Protein AF-A0A2V8P0B4-F1 (afdb_monomer_lite)

Foldseek 3Di:
DPVVVVVVVVVVVVVVVVVVCVVVVVVVVPDDPDPPDDDFDADPVGHGDPDDDDDPDDLDDPDDDPVCPVPPDDDPVVVVVSSVVSVVVVVD

Secondary structure (DSSP, 8-state):
--HHHHHHHHHHHHHHHHHHHHHHHHGGGPPPPPPP-----B-TTSSB---S------SS-SS--GGGTT-----HHHHHHHHHHHHHHHH-

Sequence (92 aa):
MNHRFLASIGALTVVSVVVLLTPVLISGQARSPTPKTWTVPRTPDGKPDLQGTWTNATVTPLERPRDLAAKEFFTEKEAAEFEKQAVYDANG

Structure (mmCIF, N/CA/C/O backbone):
data_AF-A0A2V8P0B4-F1
#
_entry.id   AF-A0A2V8P0B4-F1
#
loop_
_atom_site.group_PDB
_atom_site.id
_atom_site.type_symbol
_atom_site.label_atom_id
_atom_site.label_alt_id
_atom_site.label_comp_id
_atom_site.label_asym_id
_atom_site.label_entity_id
_atom_site.label_seq_id
_atom_site.pdbx_PDB_ins_code
_atom_site.Cartn_x
_atom_site.Cartn_y
_atom_site.Cartn_z
_atom_site.occupancy
_atom_site.B_iso_or_equiv
_atom_site.auth_seq_id
_atom_site.auth_comp_id
_atom_site.auth_asym_id
_atom_site.auth_atom_id
_atom_site.pdbx_PDB_model_num
ATOM 1 N N . MET A 1 1 ? 59.799 29.494 43.572 1.00 50.81 1 MET A N 1
ATOM 2 C CA . MET A 1 1 ? 59.884 29.639 42.102 1.00 50.81 1 MET A CA 1
ATOM 3 C C . MET A 1 1 ? 59.061 28.526 41.430 1.00 50.81 1 MET A C 1
ATOM 5 O O . MET A 1 1 ? 59.598 27.774 40.636 1.00 50.81 1 MET A O 1
ATOM 9 N N . ASN A 1 2 ? 57.779 28.330 41.790 1.00 54.59 2 ASN A N 1
ATOM 10 C CA . ASN A 1 2 ? 57.086 27.051 41.487 1.00 54.59 2 ASN A CA 1
ATOM 11 C C . ASN A 1 2 ? 55.678 27.250 40.882 1.00 54.59 2 ASN A C 1
ATOM 13 O O . ASN A 1 2 ? 55.060 26.308 40.412 1.00 54.59 2 ASN A O 1
ATOM 17 N N . HIS A 1 3 ? 55.175 28.486 40.853 1.00 41.50 3 HIS A N 1
ATOM 18 C CA . HIS A 1 3 ? 53.824 28.845 40.387 1.00 41.50 3 HIS A CA 1
ATOM 19 C C . HIS A 1 3 ? 53.811 29.154 38.881 1.00 41.50 3 HIS A C 1
ATOM 21 O O . HIS A 1 3 ? 52.828 28.910 38.192 1.00 41.50 3 HIS A O 1
ATOM 27 N N . ARG A 1 4 ? 54.946 29.630 38.352 1.00 56.91 4 ARG A N 1
ATOM 28 C CA . ARG A 1 4 ? 55.130 29.950 36.927 1.00 56.91 4 ARG A CA 1
ATOM 29 C C . ARG A 1 4 ? 55.219 28.694 36.052 1.00 56.91 4 ARG A C 1
ATOM 31 O O . ARG A 1 4 ? 54.790 28.738 34.909 1.00 56.91 4 ARG A O 1
ATOM 38 N N . PHE A 1 5 ? 55.732 27.593 36.611 1.00 50.94 5 PHE A N 1
ATOM 39 C CA . PHE A 1 5 ? 55.838 26.289 35.945 1.00 50.94 5 PHE A CA 1
ATOM 40 C C . PHE A 1 5 ? 54.504 25.531 35.903 1.00 50.94 5 PHE A C 1
ATOM 42 O O . PHE A 1 5 ? 54.203 24.872 34.915 1.00 50.94 5 PHE A O 1
ATOM 49 N N . LEU A 1 6 ? 53.675 25.651 36.944 1.00 54.53 6 LEU A N 1
ATOM 50 C CA . LEU A 1 6 ? 52.344 25.034 36.962 1.00 54.53 6 LEU A CA 1
ATOM 51 C C . LEU A 1 6 ? 51.360 25.774 36.039 1.00 54.53 6 LEU A C 1
ATOM 53 O O . LEU A 1 6 ? 50.548 25.140 35.369 1.00 54.53 6 LEU A O 1
ATOM 57 N N . ALA A 1 7 ? 51.482 27.101 35.936 1.00 57.97 7 ALA A N 1
ATOM 58 C CA . ALA A 1 7 ? 50.665 27.914 35.035 1.00 57.97 7 ALA A CA 1
ATOM 59 C C . ALA A 1 7 ? 50.954 27.647 33.542 1.00 57.97 7 ALA A C 1
ATOM 61 O O . ALA A 1 7 ? 50.029 27.627 32.733 1.00 57.97 7 ALA A O 1
ATOM 62 N N . SER A 1 8 ? 52.214 27.400 33.163 1.00 58.50 8 SER A N 1
ATOM 63 C CA . SER A 1 8 ? 52.595 27.120 31.770 1.00 58.50 8 SER A CA 1
ATOM 64 C C . SER A 1 8 ? 52.197 25.716 31.302 1.00 58.50 8 SER A C 1
ATOM 66 O O . SER A 1 8 ? 51.789 25.557 30.153 1.00 58.50 8 SER A O 1
ATOM 68 N N . ILE A 1 9 ? 52.237 24.713 32.187 1.00 60.94 9 ILE A N 1
ATOM 69 C CA . ILE A 1 9 ? 51.747 23.355 31.894 1.00 60.94 9 ILE A CA 1
ATOM 70 C C . ILE A 1 9 ? 50.222 23.362 31.713 1.00 60.94 9 ILE A C 1
ATOM 72 O O . ILE A 1 9 ? 49.724 22.773 30.758 1.00 60.94 9 ILE A O 1
ATOM 76 N N . GLY A 1 10 ? 49.484 24.085 32.565 1.00 61.66 10 GLY A N 1
ATOM 77 C CA . GLY A 1 10 ? 48.030 24.241 32.428 1.00 61.66 10 GLY A CA 1
ATOM 78 C C . GLY A 1 10 ? 47.605 24.966 31.145 1.00 61.66 10 GLY A C 1
ATOM 79 O O . GLY A 1 10 ? 46.595 24.620 30.541 1.00 61.66 10 GLY A O 1
ATOM 80 N N . ALA A 1 11 ? 48.392 25.937 30.677 1.00 62.50 11 ALA A N 1
ATOM 81 C CA . ALA A 1 11 ? 48.127 26.614 29.407 1.00 62.50 11 ALA A CA 1
ATOM 82 C C . ALA A 1 11 ? 48.378 25.699 28.190 1.00 62.50 11 ALA A C 1
ATOM 84 O O . ALA A 1 11 ? 47.597 25.705 27.239 1.00 62.50 11 ALA A O 1
ATOM 85 N N . LEU A 1 12 ? 49.428 24.870 28.229 1.00 61.94 12 LEU A N 1
ATOM 86 C CA . LEU A 1 12 ? 49.755 23.918 27.159 1.00 61.94 12 LEU A CA 1
ATOM 87 C C . LEU A 1 12 ? 48.734 22.777 27.037 1.00 61.94 12 LEU A C 1
ATOM 89 O O . LEU A 1 12 ? 48.428 22.349 25.921 1.00 61.94 12 LEU A O 1
ATOM 93 N N . THR A 1 13 ? 48.168 22.302 28.149 1.00 63.28 13 THR A N 1
ATOM 94 C CA . THR A 1 13 ? 47.124 21.266 28.122 1.00 63.28 13 THR A CA 1
ATOM 95 C C . THR A 1 13 ? 45.816 21.794 27.541 1.00 63.28 13 THR A C 1
ATOM 97 O O . THR A 1 13 ? 45.212 21.112 26.717 1.00 63.28 13 THR A O 1
ATOM 100 N N . VAL A 1 14 ? 45.414 23.024 27.873 1.00 66.31 14 VAL A N 1
ATOM 101 C CA . VAL A 1 14 ? 44.212 23.656 27.299 1.00 66.31 14 VAL A CA 1
ATOM 102 C C . VAL A 1 14 ? 44.355 23.854 25.789 1.00 66.31 14 VAL A C 1
ATOM 104 O O . VAL A 1 14 ? 43.445 23.505 25.041 1.00 66.31 14 VAL A O 1
ATOM 107 N N . VAL A 1 15 ? 45.511 24.330 25.314 1.00 68.75 15 VAL A N 1
ATOM 108 C CA . VAL A 1 15 ? 45.766 24.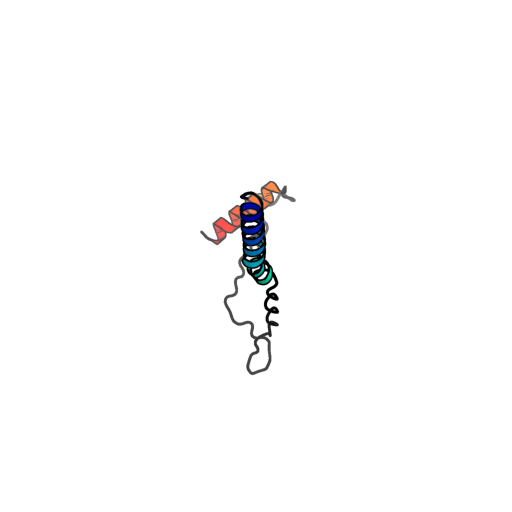480 23.869 1.00 68.75 15 VAL A CA 1
ATOM 109 C C . VAL A 1 15 ? 45.763 23.124 23.161 1.00 68.75 15 VAL A C 1
ATOM 111 O O . VAL A 1 15 ? 45.169 22.996 22.094 1.00 68.75 15 VAL A O 1
ATOM 114 N N . SER A 1 16 ? 46.353 22.093 23.769 1.00 64.56 16 SER A N 1
ATOM 115 C CA . SER A 1 16 ? 46.354 20.739 23.202 1.00 64.56 16 SER A CA 1
ATOM 116 C C . SER A 1 16 ? 44.938 20.166 23.106 1.00 64.56 16 SER A C 1
ATOM 118 O O . SER A 1 16 ? 44.567 19.629 22.069 1.00 64.56 16 SER A O 1
ATOM 120 N N . VAL A 1 17 ? 44.106 20.342 24.136 1.00 64.25 17 VAL A N 1
ATOM 121 C CA . VAL A 1 17 ? 42.699 19.907 24.122 1.00 64.25 17 VAL A CA 1
ATOM 122 C C . VAL A 1 17 ? 41.904 20.630 23.032 1.00 64.25 17 VAL A C 1
ATOM 124 O O . VAL A 1 17 ? 41.164 19.985 22.293 1.00 64.25 17 VAL A O 1
ATOM 127 N N . VAL A 1 18 ? 42.099 21.941 22.865 1.00 63.22 18 VAL A N 1
ATOM 128 C CA . VAL A 1 18 ? 41.445 22.714 21.796 1.00 63.22 18 VAL A CA 1
ATOM 129 C C . VAL A 1 18 ? 41.887 22.235 20.410 1.00 63.22 18 VAL A C 1
ATOM 131 O O . VAL A 1 18 ? 41.040 22.044 19.542 1.00 63.22 18 VAL A O 1
ATOM 134 N N . VAL A 1 19 ? 43.182 21.970 20.204 1.00 63.97 19 VAL A N 1
ATOM 135 C CA . VAL A 1 19 ? 43.713 21.450 18.932 1.00 63.97 19 VAL A CA 1
ATOM 136 C C . VAL A 1 19 ? 43.181 20.044 18.636 1.00 63.97 19 VAL A C 1
ATOM 138 O O . VAL A 1 19 ? 42.748 19.792 17.511 1.00 63.97 19 VAL A O 1
ATOM 141 N N . LEU A 1 20 ? 43.119 19.150 19.629 1.00 61.75 20 LEU A N 1
ATOM 142 C CA . LEU A 1 20 ? 42.573 17.797 19.459 1.00 61.75 20 LEU A CA 1
ATOM 143 C C . LEU A 1 20 ? 41.051 17.765 19.224 1.00 61.75 20 LEU A C 1
ATOM 145 O O . LEU A 1 20 ? 40.550 16.779 18.688 1.00 61.75 20 LEU A O 1
ATOM 149 N N . LEU A 1 21 ? 40.315 18.825 19.575 1.00 59.25 21 LEU A N 1
ATOM 150 C CA . LEU A 1 21 ? 38.869 18.942 19.334 1.00 59.25 21 LEU A CA 1
ATOM 151 C C . LEU A 1 21 ? 38.514 19.491 17.939 1.00 59.25 21 LEU A C 1
ATOM 153 O O . LEU A 1 21 ? 37.369 19.360 17.504 1.00 59.25 21 LEU A O 1
ATOM 157 N N . THR A 1 22 ? 39.474 20.054 17.199 1.00 57.88 22 THR A N 1
ATOM 158 C CA . THR A 1 22 ? 39.233 20.594 15.846 1.00 57.88 22 THR A CA 1
ATOM 159 C C . THR A 1 22 ? 38.782 19.578 14.775 1.00 57.88 22 THR A C 1
ATOM 161 O O . THR A 1 22 ? 3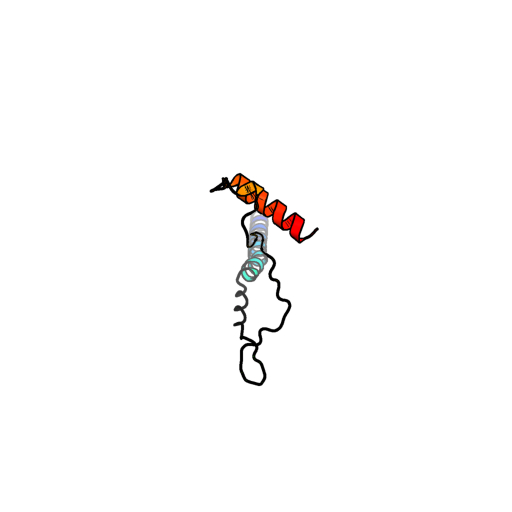7.899 19.940 13.992 1.00 57.88 22 THR A O 1
ATOM 164 N N . PRO A 1 23 ? 39.265 18.315 14.704 1.00 58.78 23 PRO A N 1
ATOM 165 C CA . PRO A 1 23 ? 38.837 17.390 13.647 1.00 58.78 23 PRO A CA 1
ATOM 166 C C . PRO A 1 23 ? 37.385 16.897 13.797 1.00 58.78 23 PRO A C 1
ATOM 168 O O . PRO A 1 23 ? 36.778 16.476 12.810 1.00 58.78 23 PRO A O 1
ATOM 171 N N . VAL A 1 24 ? 36.787 16.991 14.994 1.00 58.41 24 VAL A N 1
ATOM 172 C CA . VAL A 1 24 ? 35.390 16.576 15.241 1.00 58.41 24 VAL A CA 1
ATOM 173 C C . VAL A 1 24 ? 34.399 17.468 14.482 1.00 58.41 24 VAL A C 1
ATOM 175 O O . VAL A 1 24 ? 33.377 16.988 13.996 1.00 58.41 24 VAL A O 1
ATOM 178 N N . LEU A 1 25 ? 34.725 18.750 14.296 1.00 56.47 25 LEU A N 1
ATOM 179 C CA . LEU A 1 25 ? 33.841 19.722 13.642 1.00 56.47 25 LEU A CA 1
ATOM 180 C C . LEU A 1 25 ? 33.786 19.569 12.111 1.00 56.47 25 LEU A C 1
ATOM 182 O O . LEU A 1 25 ? 32.818 19.997 11.485 1.00 56.47 25 LEU A O 1
ATOM 186 N N . ILE A 1 26 ? 34.786 18.928 11.500 1.00 57.97 26 ILE A N 1
ATOM 187 C CA . ILE A 1 26 ? 34.874 18.766 10.038 1.00 57.97 26 ILE A CA 1
ATOM 188 C C . ILE A 1 26 ? 33.998 17.599 9.553 1.00 57.97 26 ILE A C 1
ATOM 190 O O . ILE A 1 26 ? 33.438 17.652 8.459 1.00 57.97 26 ILE A O 1
ATOM 194 N N . SER A 1 27 ? 33.795 16.576 10.389 1.00 62.25 27 SER A N 1
ATOM 195 C CA . SER A 1 27 ? 33.016 15.380 10.023 1.00 62.25 27 SER A CA 1
ATOM 196 C C . SER A 1 27 ? 31.514 15.658 9.842 1.00 62.25 27 SER A C 1
ATOM 198 O O . SER A 1 27 ? 30.842 14.930 9.117 1.00 62.25 27 SER A O 1
ATOM 200 N N . GLY A 1 28 ? 30.984 16.729 10.449 1.00 59.22 28 GLY A N 1
ATOM 201 C CA . GLY A 1 28 ? 29.584 17.155 10.295 1.00 59.22 28 GLY A CA 1
ATOM 202 C C . GLY A 1 28 ? 29.317 18.076 9.097 1.00 59.22 28 GLY A C 1
ATOM 203 O O . GLY A 1 28 ? 28.163 18.350 8.786 1.00 59.22 28 GLY A O 1
ATOM 204 N N . GLN A 1 29 ? 30.367 18.556 8.421 1.00 67.19 29 GLN A N 1
ATOM 205 C CA . GLN A 1 29 ? 30.282 19.459 7.261 1.00 67.19 29 GLN A CA 1
ATOM 206 C C . GLN A 1 29 ? 30.419 18.705 5.927 1.00 67.19 29 GLN A C 1
ATOM 208 O O . GLN A 1 29 ? 30.540 19.323 4.867 1.00 67.19 29 GLN A O 1
ATOM 213 N N . ALA A 1 30 ? 30.418 17.367 5.955 1.00 69.00 30 ALA A N 1
ATOM 214 C CA . ALA A 1 30 ? 30.437 16.569 4.740 1.00 69.00 30 ALA A CA 1
ATOM 215 C C . ALA A 1 30 ? 29.204 16.917 3.895 1.00 69.00 30 ALA A C 1
ATOM 217 O O . ALA A 1 30 ? 28.063 16.725 4.319 1.00 69.00 30 ALA A O 1
ATOM 218 N N . ARG A 1 31 ? 29.447 17.456 2.694 1.00 70.19 31 ARG A N 1
ATOM 219 C CA . ARG A 1 31 ? 28.404 17.735 1.706 1.00 70.19 31 ARG A CA 1
ATOM 220 C C . ARG A 1 31 ? 27.589 16.459 1.532 1.00 70.19 31 ARG A C 1
ATOM 222 O O . ARG A 1 31 ? 28.148 15.434 1.139 1.00 70.19 31 ARG A O 1
ATOM 229 N N . SER A 1 32 ? 26.292 16.516 1.836 1.00 72.94 32 SER A N 1
ATOM 230 C CA . SER A 1 32 ? 25.408 15.385 1.576 1.00 72.94 32 SER A CA 1
ATOM 231 C C . SER A 1 32 ? 25.579 14.989 0.109 1.00 72.94 32 SER A C 1
ATOM 233 O O . SER A 1 32 ? 25.633 15.886 -0.745 1.00 72.94 32 SER A O 1
ATOM 235 N N . PRO A 1 33 ? 25.732 13.690 -0.201 1.00 75.25 33 PRO A N 1
ATOM 236 C CA . PRO A 1 33 ? 25.848 13.254 -1.581 1.00 75.25 33 PRO A CA 1
ATOM 237 C C . PRO A 1 33 ? 24.669 13.841 -2.349 1.00 75.25 33 PRO A C 1
ATOM 239 O O . PRO A 1 33 ? 23.521 13.714 -1.919 1.00 75.25 33 PRO A O 1
ATOM 242 N N . THR A 1 34 ? 24.953 14.544 -3.448 1.00 76.38 34 THR A N 1
ATOM 243 C CA . THR A 1 34 ? 23.896 15.050 -4.321 1.00 76.38 34 THR A CA 1
ATOM 244 C C . THR A 1 34 ? 23.011 13.866 -4.691 1.00 76.38 34 THR A C 1
ATOM 246 O O . THR A 1 34 ? 23.552 12.856 -5.162 1.00 76.38 34 THR A O 1
ATOM 249 N N . PRO A 1 35 ? 21.689 13.937 -4.444 1.00 79.12 35 PRO A N 1
ATOM 250 C CA . PRO A 1 35 ? 20.805 12.838 -4.781 1.00 79.12 35 PRO A CA 1
ATOM 251 C C . PRO A 1 35 ? 20.985 12.543 -6.265 1.00 79.12 35 PRO A C 1
ATOM 253 O O . PRO A 1 35 ? 20.957 13.453 -7.097 1.00 79.12 35 PRO A O 1
ATOM 256 N N . LYS A 1 36 ? 21.254 11.276 -6.592 1.00 81.50 36 LYS A N 1
ATOM 257 C CA . LYS A 1 36 ? 21.368 10.855 -7.987 1.00 81.50 36 LYS A CA 1
ATOM 258 C C . LYS A 1 36 ? 20.054 11.216 -8.673 1.00 81.50 36 LYS A C 1
ATOM 260 O O . LYS A 1 36 ? 18.992 10.809 -8.206 1.00 81.50 36 LYS A O 1
ATOM 265 N N . THR A 1 37 ? 20.125 11.978 -9.759 1.00 84.81 37 THR A N 1
ATOM 266 C CA . THR A 1 37 ? 18.949 12.271 -10.577 1.00 84.81 37 THR A CA 1
ATOM 267 C C . THR A 1 37 ? 18.441 10.956 -11.157 1.00 84.81 37 THR A C 1
ATOM 269 O O . THR A 1 37 ? 19.108 10.331 -11.983 1.00 84.81 37 THR A O 1
ATOM 272 N N . TRP A 1 38 ? 17.283 10.501 -10.681 1.00 85.94 38 TRP A N 1
ATOM 273 C CA . TRP A 1 38 ? 16.644 9.297 -11.196 1.00 85.94 38 TRP A CA 1
ATOM 274 C C . TRP A 1 38 ? 16.291 9.491 -12.673 1.00 85.94 38 TRP A C 1
ATOM 276 O O . TRP A 1 38 ? 15.666 10.485 -13.041 1.00 85.94 38 TRP A O 1
ATOM 286 N N . THR A 1 39 ? 16.690 8.539 -13.515 1.00 89.62 39 THR A N 1
ATOM 287 C CA . THR A 1 39 ? 16.352 8.524 -14.942 1.00 89.62 39 THR A CA 1
ATOM 288 C C . THR A 1 39 ? 15.414 7.357 -15.206 1.00 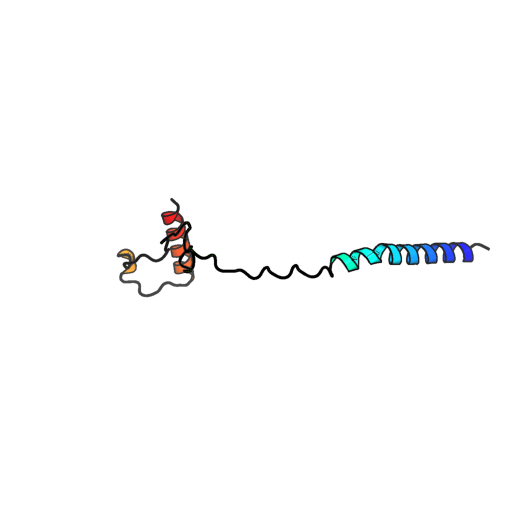89.62 39 THR A C 1
ATOM 290 O O . THR A 1 39 ? 15.707 6.234 -14.806 1.00 89.62 39 THR A O 1
ATOM 293 N N . VAL A 1 40 ? 14.287 7.625 -15.869 1.00 91.44 40 VAL A N 1
ATOM 294 C CA . VAL A 1 40 ? 13.283 6.606 -16.210 1.00 91.44 40 VAL A CA 1
ATOM 295 C C . VAL A 1 40 ? 13.900 5.602 -17.194 1.00 91.44 40 VAL A C 1
ATOM 297 O O . VAL A 1 40 ? 14.289 6.028 -18.288 1.00 91.44 40 VAL A O 1
ATOM 300 N N . PRO A 1 41 ? 14.003 4.305 -16.842 1.00 93.81 41 PRO A N 1
ATOM 301 C CA . PRO A 1 41 ? 14.469 3.280 -17.769 1.00 93.81 41 PRO A CA 1
ATOM 302 C C . PRO A 1 41 ? 13.528 3.195 -18.973 1.00 93.81 41 PRO A C 1
ATOM 304 O O . PRO A 1 41 ? 12.333 3.479 -18.858 1.00 93.81 41 PRO A O 1
ATOM 307 N N . ARG A 1 42 ? 14.067 2.857 -20.146 1.00 95.88 42 ARG A N 1
ATOM 308 C CA . ARG A 1 42 ? 13.288 2.798 -21.384 1.00 95.88 42 ARG A CA 1
ATOM 309 C C . ARG A 1 42 ? 13.495 1.489 -22.122 1.00 95.88 42 ARG A C 1
ATOM 311 O O . ARG A 1 42 ? 14.599 0.951 -22.135 1.00 95.88 42 ARG A O 1
ATOM 318 N N . THR A 1 43 ? 12.437 1.033 -22.773 1.00 95.19 43 THR A N 1
ATOM 319 C CA . THR A 1 43 ? 12.450 -0.099 -23.699 1.00 95.19 43 THR A CA 1
ATOM 320 C C . THR A 1 43 ? 13.191 0.260 -25.002 1.00 95.19 43 THR A C 1
ATOM 322 O O . THR A 1 43 ? 13.417 1.447 -25.272 1.00 95.19 43 THR A O 1
ATOM 325 N N . PRO A 1 44 ? 13.567 -0.719 -25.854 1.00 96.25 44 PRO A N 1
ATOM 326 C CA . PRO A 1 44 ? 14.240 -0.451 -27.133 1.00 96.25 44 PRO A CA 1
ATOM 327 C C . PRO A 1 44 ? 13.461 0.460 -28.097 1.00 96.25 44 PRO A C 1
ATOM 329 O O . PRO A 1 44 ? 14.061 1.177 -28.891 1.00 96.25 44 PRO A O 1
ATOM 332 N N . ASP A 1 45 ? 12.132 0.471 -28.010 1.00 96.00 45 ASP A N 1
ATOM 333 C CA . ASP A 1 45 ? 11.229 1.359 -28.754 1.00 96.00 45 ASP A CA 1
ATOM 334 C C . ASP A 1 45 ? 11.014 2.729 -28.069 1.00 96.00 45 ASP A C 1
ATOM 336 O O . ASP A 1 45 ? 10.222 3.555 -28.525 1.00 96.00 45 ASP A O 1
ATOM 340 N N . GLY A 1 46 ? 11.744 3.006 -26.985 1.00 95.38 46 GLY A N 1
ATOM 341 C CA . GLY A 1 46 ? 11.837 4.320 -26.351 1.00 95.38 46 GLY A CA 1
ATOM 342 C C . GLY A 1 46 ? 10.697 4.673 -25.391 1.00 95.38 46 GLY A C 1
ATOM 343 O O . GLY A 1 46 ? 10.616 5.830 -24.959 1.00 95.38 46 GLY A O 1
ATOM 344 N N . LYS A 1 47 ? 9.828 3.718 -25.042 1.00 96.94 47 LYS A N 1
ATOM 345 C CA . LYS A 1 47 ? 8.772 3.888 -24.030 1.00 96.94 47 LYS A CA 1
ATOM 346 C C . LYS A 1 47 ? 9.350 3.725 -22.621 1.00 96.94 47 LYS A C 1
ATOM 348 O O . LYS A 1 47 ? 10.385 3.082 -22.474 1.00 96.94 47 LYS A O 1
ATOM 353 N N . PRO A 1 48 ? 8.725 4.303 -21.579 1.00 95.94 48 PRO A N 1
ATOM 354 C CA . PRO A 1 48 ? 9.067 3.978 -20.199 1.00 95.94 48 PRO A CA 1
ATOM 355 C C . PRO A 1 48 ? 8.962 2.473 -19.957 1.00 95.94 48 PRO A C 1
ATOM 357 O O . PRO A 1 48 ? 7.954 1.859 -20.302 1.00 95.94 48 PRO A O 1
ATOM 360 N N . ASP A 1 49 ? 9.999 1.901 -19.364 1.00 95.19 49 ASP A N 1
ATOM 361 C CA . ASP A 1 49 ? 9.993 0.514 -18.931 1.00 95.19 49 ASP A CA 1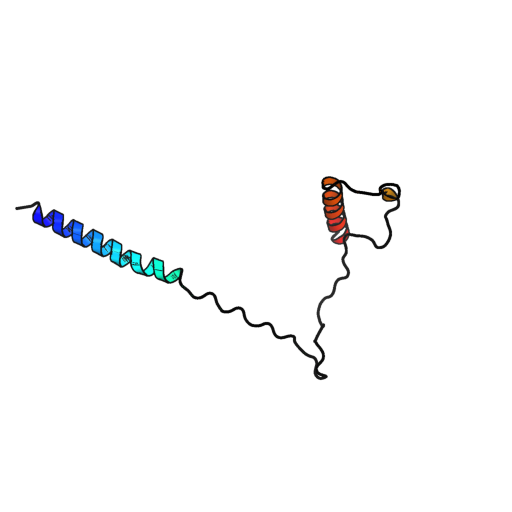
ATOM 362 C C . ASP A 1 49 ? 9.238 0.412 -17.596 1.00 95.19 49 ASP A C 1
ATOM 364 O O . ASP A 1 49 ? 9.675 0.943 -16.573 1.00 95.19 49 ASP A O 1
ATOM 368 N N . LEU A 1 50 ? 8.063 -0.218 -17.641 1.00 93.75 50 LEU A N 1
ATOM 369 C CA . LEU A 1 50 ? 7.170 -0.438 -16.501 1.00 93.75 50 LEU A CA 1
ATOM 370 C C . LEU A 1 50 ? 7.231 -1.893 -16.002 1.00 93.75 50 LEU A C 1
ATOM 372 O O . LEU A 1 50 ? 6.307 -2.368 -15.342 1.00 93.75 50 LEU A O 1
ATOM 376 N N . GLN A 1 51 ? 8.285 -2.637 -16.335 1.00 93.00 51 GLN A N 1
ATOM 377 C CA . GLN A 1 51 ? 8.447 -4.012 -15.874 1.00 93.00 51 GLN A CA 1
ATOM 378 C C . GLN A 1 51 ? 8.759 -4.058 -14.368 1.00 93.00 51 GLN A C 1
ATOM 380 O O . GLN A 1 51 ? 9.398 -3.167 -13.808 1.00 93.00 51 GLN A O 1
ATOM 385 N N . GLY A 1 52 ? 8.310 -5.120 -13.698 1.00 90.62 52 GLY A N 1
ATOM 386 C CA . GLY A 1 52 ? 8.489 -5.315 -12.259 1.00 90.62 52 GLY A CA 1
ATOM 387 C C . GLY A 1 52 ? 7.340 -6.105 -11.639 1.00 90.62 52 GLY A C 1
ATOM 388 O O . GLY A 1 52 ? 6.454 -6.592 -12.342 1.00 90.62 52 GLY A O 1
ATOM 389 N N . THR A 1 53 ? 7.353 -6.232 -10.313 1.00 93.44 53 THR A N 1
ATOM 390 C CA . THR A 1 53 ? 6.247 -6.844 -9.569 1.00 93.44 53 THR A CA 1
ATOM 391 C C . THR A 1 53 ? 5.187 -5.792 -9.284 1.00 93.44 53 THR A C 1
ATOM 393 O O . THR A 1 53 ? 5.426 -4.847 -8.534 1.00 93.44 53 THR A O 1
ATOM 396 N N . TRP A 1 54 ? 4.008 -5.983 -9.864 1.00 92.75 54 TRP A N 1
ATOM 397 C CA . TRP A 1 54 ? 2.832 -5.164 -9.603 1.00 92.75 54 TRP A CA 1
ATOM 398 C C . TRP A 1 54 ? 1.902 -5.900 -8.643 1.00 92.75 54 TRP A C 1
ATOM 400 O O . TRP A 1 54 ? 1.740 -7.115 -8.736 1.00 92.75 54 TRP A O 1
ATOM 410 N N . THR A 1 55 ? 1.278 -5.158 -7.735 1.00 89.56 55 THR A N 1
ATOM 411 C CA . THR A 1 55 ? 0.219 -5.665 -6.861 1.00 89.56 55 THR A CA 1
ATOM 412 C C . THR A 1 55 ? -1.021 -4.801 -7.023 1.00 89.56 55 THR A C 1
ATOM 414 O O . THR A 1 55 ? -0.922 -3.595 -7.245 1.00 89.56 55 THR A O 1
ATOM 417 N N . ASN A 1 56 ? -2.189 -5.421 -6.917 1.00 88.31 56 ASN A N 1
ATOM 418 C CA . ASN A 1 56 ? -3.481 -4.749 -6.838 1.00 88.31 56 ASN A CA 1
ATOM 419 C C . ASN A 1 56 ? -4.056 -4.791 -5.411 1.00 88.31 56 ASN A C 1
ATOM 421 O O . ASN A 1 56 ? -5.261 -4.617 -5.238 1.00 88.31 56 ASN A O 1
ATOM 425 N N . ALA A 1 57 ? -3.218 -5.070 -4.405 1.00 87.25 57 ALA A N 1
ATOM 426 C CA . ALA A 1 57 ? -3.635 -5.132 -3.012 1.00 87.25 57 ALA A CA 1
ATOM 427 C C . ALA A 1 57 ? -4.237 -3.792 -2.568 1.00 87.25 57 ALA A C 1
ATOM 429 O O . ALA A 1 57 ? -3.606 -2.739 -2.653 1.00 87.25 57 ALA A O 1
ATOM 430 N N . THR A 1 58 ? -5.471 -3.857 -2.082 1.00 88.88 58 THR A N 1
ATOM 431 C CA . THR A 1 58 ? -6.218 -2.727 -1.540 1.00 88.88 58 THR A CA 1
ATOM 432 C C . THR A 1 58 ? -6.880 -3.163 -0.244 1.00 88.88 58 THR A C 1
ATOM 434 O O . THR A 1 58 ? -7.351 -4.291 -0.128 1.00 88.88 58 THR A O 1
ATOM 437 N N . VAL A 1 59 ? -6.921 -2.254 0.724 1.00 90.69 59 VAL A N 1
ATOM 438 C CA . VAL A 1 59 ? -7.675 -2.432 1.972 1.00 90.69 59 VAL A CA 1
ATOM 439 C C . VAL A 1 59 ? -9.173 -2.255 1.731 1.00 90.69 59 VAL A C 1
ATOM 441 O O . VAL A 1 59 ? -9.999 -2.914 2.357 1.00 90.69 59 VAL A O 1
ATOM 444 N N . THR A 1 60 ? -9.534 -1.372 0.802 1.00 90.94 60 THR A N 1
ATOM 445 C CA . THR A 1 60 ? -10.929 -1.061 0.503 1.00 90.94 60 THR A CA 1
ATOM 446 C C . THR A 1 60 ? -11.446 -2.026 -0.563 1.00 90.94 60 THR A C 1
ATOM 448 O O . THR A 1 60 ? -10.938 -1.983 -1.691 1.00 90.94 60 THR A O 1
ATOM 451 N N . PRO A 1 61 ? -12.435 -2.885 -0.249 1.00 88.12 61 PRO A N 1
ATOM 452 C CA . PRO A 1 61 ? -13.037 -3.780 -1.231 1.00 88.12 61 PRO A CA 1
ATOM 453 C C . PRO A 1 61 ? -13.800 -2.990 -2.300 1.00 88.12 61 PRO A C 1
ATOM 455 O O . PRO A 1 61 ? -14.258 -1.871 -2.062 1.00 88.12 61 PRO A O 1
ATOM 458 N N . LEU A 1 62 ? -13.952 -3.589 -3.484 1.00 91.19 62 LEU A N 1
ATOM 459 C CA . LEU A 1 62 ? -14.644 -2.950 -4.608 1.00 91.19 62 LEU A CA 1
ATOM 460 C C . LEU A 1 62 ? -16.129 -2.700 -4.308 1.00 91.19 62 LEU A C 1
ATOM 462 O O . LEU A 1 62 ? -16.681 -1.668 -4.684 1.00 91.19 62 LEU A O 1
ATOM 466 N N . GLU A 1 63 ? -16.765 -3.646 -3.621 1.00 92.25 63 GLU A N 1
ATOM 467 C CA . GLU A 1 63 ? -18.151 -3.548 -3.175 1.00 92.25 63 GLU A CA 1
ATOM 468 C C . GLU A 1 63 ? -18.207 -3.278 -1.671 1.00 92.25 63 GLU A C 1
ATOM 470 O O . GLU A 1 63 ? -17.372 -3.762 -0.902 1.00 92.25 63 GLU A O 1
ATOM 475 N N . ARG A 1 64 ? -19.226 -2.533 -1.230 1.00 92.50 64 AR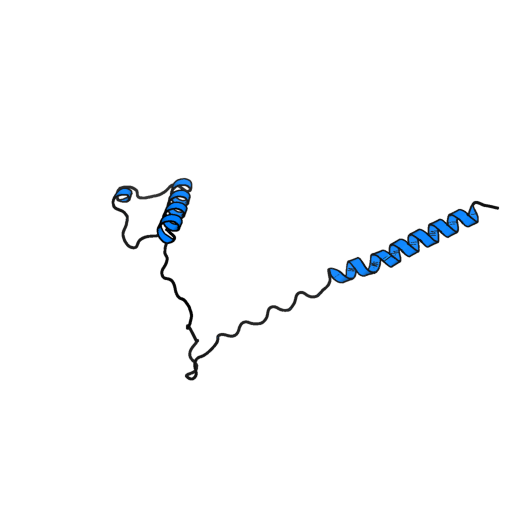G A N 1
ATOM 476 C CA . ARG A 1 64 ? -19.447 -2.292 0.199 1.00 92.50 64 ARG A CA 1
ATOM 477 C C . ARG A 1 64 ? -19.799 -3.616 0.900 1.00 92.50 64 ARG A C 1
ATOM 479 O O . ARG A 1 64 ? -20.779 -4.250 0.500 1.00 92.50 64 ARG A O 1
ATOM 486 N N . PRO A 1 65 ? -19.086 -4.000 1.976 1.00 92.06 65 PRO A N 1
ATOM 487 C CA . PRO A 1 65 ? -19.437 -5.173 2.769 1.00 92.06 65 PRO A CA 1
ATOM 488 C C . PRO A 1 65 ? -20.874 -5.098 3.287 1.00 92.06 65 PRO A C 1
ATOM 490 O O . PRO A 1 65 ? -21.325 -4.041 3.734 1.00 92.06 65 PRO A O 1
ATOM 493 N N . ARG A 1 66 ? -21.591 -6.228 3.259 1.00 93.00 66 ARG A N 1
ATOM 494 C CA . ARG A 1 66 ? -23.010 -6.296 3.658 1.00 93.00 66 ARG A CA 1
ATOM 495 C C . ARG A 1 66 ? -2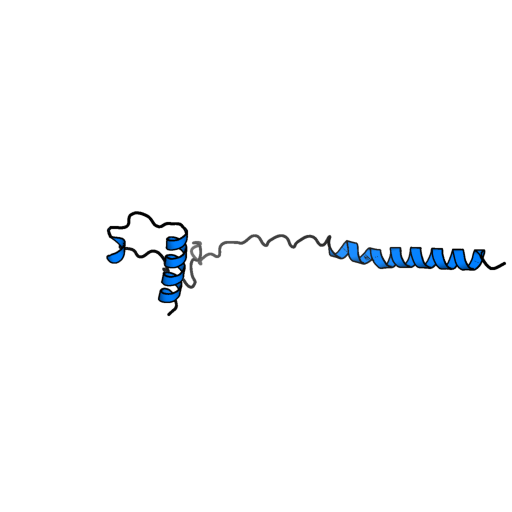3.234 -5.827 5.094 1.00 93.00 66 ARG A C 1
ATOM 497 O O . ARG A 1 66 ? -24.188 -5.100 5.349 1.00 93.00 66 ARG A O 1
ATOM 504 N N . ASP A 1 67 ? -22.310 -6.155 5.988 1.00 91.88 67 ASP A N 1
ATOM 505 C CA . ASP A 1 67 ? -22.378 -5.784 7.407 1.00 91.88 67 ASP A CA 1
ATOM 506 C C . ASP A 1 67 ? -22.222 -4.270 7.632 1.00 91.88 67 ASP A C 1
ATOM 508 O O . ASP A 1 67 ? -22.597 -3.743 8.676 1.00 91.88 67 ASP A O 1
ATOM 512 N N . LEU A 1 68 ? -21.714 -3.551 6.627 1.00 93.88 68 LEU A N 1
ATOM 513 C CA . LEU A 1 68 ? -21.558 -2.098 6.629 1.00 93.88 68 LEU A CA 1
ATOM 514 C C . LEU A 1 68 ? -22.639 -1.388 5.802 1.00 93.88 68 LEU A C 1
ATOM 516 O O . LEU A 1 68 ? -22.581 -0.172 5.651 1.00 93.88 68 LEU A O 1
ATOM 520 N N . ALA A 1 69 ? -23.633 -2.101 5.261 1.00 92.31 69 ALA A N 1
ATOM 521 C CA . ALA A 1 69 ? -24.613 -1.530 4.333 1.00 92.31 69 ALA A CA 1
ATOM 522 C C . ALA A 1 69 ? -25.385 -0.331 4.915 1.00 92.31 69 ALA A C 1
ATOM 524 O O . ALA A 1 69 ? -25.629 0.638 4.199 1.00 92.31 69 ALA A O 1
ATOM 525 N N . ALA A 1 70 ? -25.731 -0.386 6.205 1.00 94.69 70 ALA A N 1
ATOM 526 C CA . ALA A 1 70 ? -26.440 0.683 6.915 1.00 94.69 70 ALA A CA 1
ATOM 527 C C . ALA A 1 70 ? -25.505 1.704 7.594 1.00 94.69 70 ALA A C 1
ATOM 529 O O . ALA A 1 70 ? -25.982 2.646 8.223 1.00 94.69 70 ALA A O 1
ATOM 530 N N . LYS A 1 71 ? -24.182 1.515 7.506 1.00 94.25 71 LYS A N 1
ATOM 531 C CA . LYS A 1 71 ? -23.192 2.373 8.158 1.00 94.25 71 LYS A CA 1
ATOM 532 C C . LYS A 1 71 ? -22.524 3.280 7.132 1.00 94.25 71 LYS A C 1
ATOM 534 O O . LYS A 1 71 ? -21.656 2.854 6.377 1.00 94.25 71 LYS A O 1
ATOM 539 N N . GLU A 1 72 ? -22.936 4.543 7.121 1.00 93.50 72 GLU A N 1
ATOM 540 C CA . GLU A 1 72 ? -22.449 5.522 6.142 1.00 93.50 72 GLU A CA 1
ATOM 541 C C . GLU A 1 72 ? -21.015 5.982 6.420 1.00 93.50 72 GLU A C 1
ATOM 543 O O . GLU A 1 72 ? -20.242 6.169 5.481 1.00 93.50 72 GLU A O 1
ATOM 548 N N . PHE A 1 73 ? -20.649 6.122 7.699 1.00 94.94 73 PHE A N 1
ATOM 549 C CA . PHE A 1 73 ? -19.351 6.649 8.112 1.00 94.94 73 PHE A CA 1
ATOM 550 C C . PHE A 1 73 ? -18.736 5.829 9.242 1.00 94.94 73 PHE A C 1
ATOM 552 O O . PHE A 1 73 ? -19.426 5.346 10.144 1.00 94.94 73 PHE A O 1
ATOM 559 N N . PHE A 1 74 ? -17.413 5.719 9.201 1.00 95.44 74 PHE A N 1
ATOM 560 C CA . PHE A 1 74 ? -16.619 5.291 10.340 1.00 95.44 74 PHE A CA 1
ATOM 561 C C . PHE A 1 74 ? -16.211 6.489 11.187 1.00 95.44 74 PHE A C 1
ATOM 563 O O . PHE A 1 74 ? -15.951 7.578 10.677 1.00 95.44 74 PHE A O 1
ATOM 570 N N . THR A 1 75 ? -16.101 6.258 12.489 1.00 97.69 75 THR A N 1
ATOM 571 C CA . THR A 1 75 ? -15.241 7.087 13.336 1.00 97.69 75 THR A CA 1
ATOM 572 C C . THR A 1 75 ? -13.771 6.792 13.017 1.00 97.69 75 THR A C 1
ATOM 574 O O . THR A 1 75 ? -13.443 5.724 12.502 1.00 97.69 75 THR A O 1
ATOM 577 N N . GLU A 1 76 ? -12.860 7.702 13.360 1.00 97.69 76 GLU A N 1
ATOM 578 C CA . GLU A 1 76 ? -11.418 7.511 13.116 1.00 97.69 76 GLU A CA 1
ATOM 579 C C . GLU A 1 76 ? -10.886 6.200 13.711 1.00 97.69 76 GLU A C 1
ATOM 581 O O . GLU A 1 76 ? -10.105 5.486 13.083 1.00 97.69 76 GLU A O 1
ATOM 586 N N . LYS A 1 77 ? -11.358 5.848 14.912 1.00 97.75 77 LYS A N 1
ATOM 587 C CA . LYS A 1 77 ? -10.971 4.608 15.585 1.00 97.75 77 LYS A CA 1
ATOM 588 C C . LYS A 1 77 ? -11.405 3.372 14.793 1.00 97.75 77 LYS A C 1
ATOM 590 O O . LYS A 1 77 ? -10.619 2.446 14.631 1.00 97.75 77 LYS A O 1
ATOM 595 N N . GLU A 1 78 ? -12.638 3.363 14.301 1.00 95.69 78 GLU A N 1
ATOM 596 C CA . GLU A 1 78 ? -13.186 2.232 13.548 1.00 95.69 78 GLU A CA 1
ATOM 597 C C . GLU A 1 78 ? -12.502 2.071 12.191 1.00 95.69 78 GLU A C 1
ATOM 599 O O . GLU A 1 78 ? -12.235 0.947 11.779 1.00 95.69 78 GLU A O 1
ATOM 604 N N . ALA A 1 79 ? -12.166 3.179 11.522 1.00 94.75 79 ALA A N 1
ATOM 605 C CA . ALA A 1 79 ? -11.389 3.139 10.287 1.00 94.75 79 ALA A CA 1
ATOM 606 C C . ALA A 1 79 ? -10.005 2.511 10.524 1.00 94.75 79 ALA A C 1
ATOM 608 O O . ALA A 1 79 ? -9.607 1.606 9.795 1.00 94.75 79 ALA A O 1
ATOM 609 N N . ALA A 1 80 ? -9.311 2.910 11.595 1.00 95.81 80 ALA A N 1
ATOM 610 C CA . ALA A 1 80 ? -8.008 2.346 11.942 1.00 95.81 80 ALA A CA 1
ATOM 611 C C . ALA A 1 80 ? -8.073 0.849 12.304 1.00 95.81 80 ALA A C 1
ATOM 613 O O . ALA A 1 80 ? -7.139 0.097 12.024 1.00 95.81 80 ALA A O 1
ATOM 614 N N . GLU A 1 81 ? -9.153 0.400 12.947 1.00 95.00 81 GLU A N 1
ATOM 615 C CA . GLU A 1 81 ? -9.383 -1.023 13.225 1.00 95.00 81 GLU A CA 1
ATOM 616 C C . GLU A 1 81 ? -9.693 -1.806 11.940 1.00 95.00 81 GLU A C 1
ATOM 618 O O . GLU A 1 81 ? -9.116 -2.874 11.730 1.00 95.00 81 GLU A O 1
ATOM 623 N N . PHE A 1 82 ? -10.521 -1.249 11.051 1.00 93.62 82 PHE A N 1
ATOM 624 C CA . PHE A 1 82 ? -10.833 -1.842 9.750 1.00 93.62 82 PHE A CA 1
ATOM 625 C C . PHE A 1 82 ? -9.578 -2.017 8.885 1.00 93.62 82 PHE A C 1
ATOM 627 O O . PHE A 1 82 ? -9.358 -3.096 8.341 1.00 93.62 82 PHE A O 1
ATOM 634 N N . GLU A 1 83 ? -8.717 -0.998 8.807 1.00 93.69 83 GLU A N 1
ATOM 635 C CA . GLU A 1 83 ? -7.459 -1.073 8.057 1.00 93.69 83 GLU A CA 1
ATOM 636 C C . GLU A 1 83 ? -6.535 -2.173 8.589 1.00 93.69 83 GLU A C 1
ATOM 638 O O . GLU A 1 83 ? -5.988 -2.954 7.810 1.00 93.69 83 GLU A O 1
ATOM 643 N N . LYS A 1 84 ? -6.390 -2.284 9.916 1.00 94.06 84 LYS A N 1
ATOM 644 C CA . LYS A 1 84 ? -5.577 -3.342 10.535 1.00 94.06 84 LYS A CA 1
ATOM 645 C C . LYS A 1 84 ? -6.107 -4.731 10.207 1.00 94.06 84 LYS A C 1
ATOM 647 O O . LYS A 1 84 ? -5.311 -5.610 9.881 1.00 94.06 84 LYS A O 1
ATOM 652 N N . GLN A 1 85 ? -7.424 -4.920 10.291 1.00 91.31 85 GLN A N 1
ATOM 653 C CA . GLN A 1 85 ? -8.043 -6.205 9.990 1.00 91.31 85 GLN A CA 1
ATOM 654 C C . GLN A 1 85 ? -7.874 -6.565 8.511 1.00 91.31 85 GLN A C 1
ATOM 656 O O . GLN A 1 85 ? -7.420 -7.659 8.202 1.00 91.31 85 GLN A O 1
ATOM 661 N N . ALA A 1 86 ? -8.131 -5.624 7.602 1.00 90.12 86 ALA A N 1
ATOM 662 C CA . ALA A 1 86 ? -7.975 -5.851 6.169 1.00 90.12 86 ALA A CA 1
ATOM 663 C C . ALA A 1 86 ? -6.531 -6.207 5.780 1.00 90.12 86 ALA A C 1
ATOM 665 O O . ALA A 1 86 ? -6.310 -7.066 4.930 1.00 90.12 86 ALA A O 1
ATOM 666 N N . VAL A 1 87 ? -5.534 -5.580 6.415 1.00 88.62 87 VAL A N 1
ATOM 667 C CA . VAL A 1 87 ? -4.119 -5.927 6.210 1.00 88.62 87 VAL A CA 1
ATOM 668 C C . VAL A 1 87 ? -3.799 -7.318 6.758 1.00 88.62 87 VAL A C 1
ATOM 670 O O . VAL A 1 87 ? -3.024 -8.039 6.133 1.00 88.62 87 VAL A O 1
ATOM 673 N N . TYR A 1 88 ? -4.361 -7.706 7.906 1.00 87.94 88 TYR A N 1
ATOM 674 C CA . TYR A 1 88 ? -4.200 -9.060 8.439 1.00 87.94 88 TYR A CA 1
ATOM 675 C C . TYR A 1 88 ? -4.782 -10.099 7.475 1.00 87.94 88 TYR A C 1
ATOM 677 O O . TYR A 1 88 ? -4.079 -11.029 7.096 1.00 87.94 88 TYR A O 1
ATOM 685 N N . ASP A 1 89 ? -6.011 -9.882 7.006 1.00 83.94 89 ASP A N 1
ATOM 686 C CA . ASP A 1 89 ? -6.706 -10.792 6.093 1.00 83.94 89 ASP A CA 1
ATOM 687 C C . ASP A 1 89 ? -6.007 -10.890 4.724 1.00 83.94 89 ASP A C 1
ATOM 689 O O . ASP A 1 89 ? -5.982 -11.955 4.117 1.00 83.94 89 ASP A O 1
ATOM 693 N N . ALA A 1 90 ? -5.404 -9.799 4.236 1.00 80.75 90 ALA A N 1
ATOM 694 C CA . ALA A 1 90 ? -4.666 -9.785 2.970 1.00 80.75 90 ALA A CA 1
ATOM 695 C C . ALA A 1 90 ? -3.301 -10.501 3.027 1.00 80.75 90 ALA A C 1
ATOM 697 O O . ALA A 1 90 ? -2.747 -10.829 1.978 1.00 80.75 90 ALA A O 1
ATOM 698 N N . ASN A 1 91 ? -2.743 -10.702 4.226 1.00 75.00 91 ASN A N 1
ATOM 699 C CA . ASN A 1 91 ? -1.439 -11.343 4.441 1.00 75.00 91 ASN A CA 1
ATOM 700 C C . ASN A 1 91 ? -1.541 -12.721 5.128 1.00 75.00 91 ASN A C 1
ATOM 702 O O . ASN A 1 91 ? -0.499 -13.321 5.410 1.00 75.00 91 ASN A O 1
ATOM 706 N N . GLY A 1 92 ? -2.758 -13.173 5.448 1.00 55.94 92 GLY A N 1
ATOM 707 C CA . GLY A 1 92 ? -3.061 -14.447 6.110 1.00 55.94 92 GLY A CA 1
ATOM 708 C C . GLY A 1 92 ? -3.253 -15.614 5.153 1.00 55.94 92 GLY A C 1
ATOM 709 O O . GLY A 1 92 ? -3.685 -15.386 4.002 1.00 55.94 92 GLY A O 1
#

pLDDT: mean 80.13, std 15.79, range [41.5, 97.75]

Radius of gyration: 32.71 Å; chains: 1; bounding box: 86×44×71 Å